Protein AF-A0A178MPK1-F1 (afdb_monomer_lite)

Secondary structure (DSSP, 8-state):
--GGGG-EEEET-SSTT-EEEETHHHHH-HHHHHHHHHHHHHHHGGG---HHHHHHHHHHTT-----EEEEEEETTSTHHHHHHHTT--EEEEEEE--

Organism: NCBI:txid1285242

Radius of gyration: 18.57 Å; chains: 1; bounding box: 44×30×46 Å

Structure (mmCIF, N/CA/C/O backbone):
data_AF-A0A178MPK1-F1
#
_entry.id   AF-A0A178MPK1-F1
#
loop_
_atom_site.group_PDB
_atom_site.id
_atom_site.type_symbol
_atom_site.label_atom_id
_atom_site.label_alt_id
_atom_site.label_comp_id
_atom_site.label_asym_id
_atom_site.label_entity_id
_atom_site.label_seq_id
_atom_site.pdbx_PDB_ins_code
_atom_site.Cartn_x
_atom_site.Cartn_y
_atom_site.Cartn_z
_atom_site.occupancy
_atom_site.B_iso_or_equiv
_atom_site.auth_seq_id
_atom_site.auth_comp_id
_atom_site.auth_asym_id
_atom_site.auth_atom_id
_atom_site.pdbx_PDB_model_num
ATOM 1 N N . MET A 1 1 ? -2.191 -16.839 -13.380 1.00 88.81 1 MET A N 1
ATOM 2 C CA . MET A 1 1 ? -1.675 -15.588 -13.973 1.00 88.81 1 MET A CA 1
ATOM 3 C C . MET A 1 1 ? -0.252 -15.334 -13.505 1.00 88.81 1 MET A C 1
ATOM 5 O O . MET A 1 1 ? 0.014 -15.419 -12.303 1.00 88.81 1 MET A O 1
ATOM 9 N N . ASN A 1 2 ? 0.648 -15.044 -14.439 1.00 94.44 2 ASN A N 1
ATOM 10 C CA . ASN A 1 2 ? 2.001 -14.588 -14.154 1.00 94.44 2 ASN A CA 1
ATOM 11 C C . ASN A 1 2 ? 2.032 -13.053 -14.230 1.00 94.44 2 ASN A C 1
ATOM 13 O O . ASN A 1 2 ? 1.630 -12.468 -15.224 1.00 94.44 2 ASN A O 1
ATOM 17 N N . ILE A 1 3 ? 2.482 -12.408 -13.154 1.00 94.06 3 ILE A N 1
ATOM 18 C CA . ILE A 1 3 ? 2.492 -10.943 -13.014 1.00 94.06 3 ILE A CA 1
ATOM 19 C C . ILE A 1 3 ? 3.498 -10.294 -13.973 1.00 94.06 3 ILE A C 1
ATOM 21 O O . ILE A 1 3 ? 3.268 -9.185 -14.445 1.00 94.06 3 ILE A O 1
ATOM 25 N N . LYS A 1 4 ? 4.602 -10.989 -14.280 1.00 94.38 4 LYS A N 1
ATOM 26 C CA . LYS A 1 4 ? 5.679 -10.452 -15.124 1.00 94.38 4 LYS A CA 1
ATOM 27 C C . LYS A 1 4 ? 5.220 -10.160 -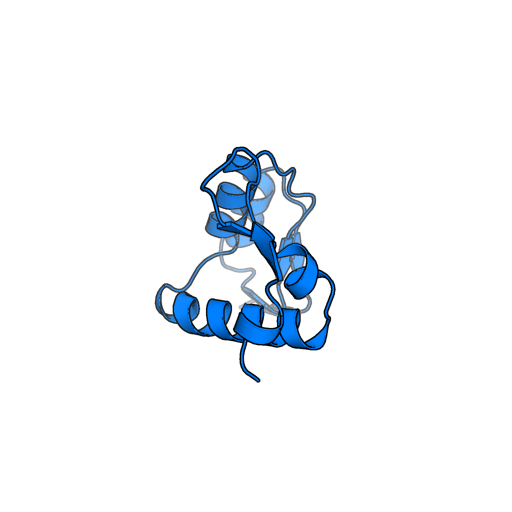16.551 1.00 94.38 4 LYS A C 1
ATOM 29 O O . LYS A 1 4 ? 5.733 -9.230 -17.157 1.00 94.38 4 LYS A O 1
ATOM 34 N N . ASP A 1 5 ? 4.225 -10.895 -17.039 1.00 96.75 5 ASP A N 1
ATOM 35 C CA . ASP A 1 5 ? 3.674 -10.729 -18.388 1.00 96.75 5 ASP A CA 1
ATOM 36 C C . ASP A 1 5 ? 2.933 -9.385 -18.547 1.00 96.75 5 ASP A C 1
ATOM 38 O O . ASP A 1 5 ? 2.674 -8.943 -19.662 1.00 96.75 5 ASP A O 1
ATOM 42 N N . HIS A 1 6 ? 2.630 -8.713 -17.430 1.00 96.88 6 HIS A N 1
ATOM 43 C CA . HIS A 1 6 ? 1.963 -7.413 -17.380 1.00 96.88 6 HIS A CA 1
ATOM 44 C C . HIS A 1 6 ? 2.905 -6.265 -16.982 1.00 96.88 6 HIS A C 1
ATOM 46 O O . HIS A 1 6 ? 2.427 -5.184 -16.659 1.00 96.88 6 HIS A O 1
ATOM 52 N N . ILE A 1 7 ? 4.226 -6.478 -16.967 1.00 97.12 7 ILE A N 1
ATOM 53 C CA . ILE A 1 7 ? 5.217 -5.429 -16.684 1.00 97.12 7 ILE A CA 1
ATOM 54 C C . ILE A 1 7 ? 6.041 -5.186 -17.945 1.00 97.12 7 ILE A C 1
ATOM 56 O O . ILE A 1 7 ? 6.737 -6.075 -18.434 1.00 97.12 7 ILE A O 1
ATOM 60 N N . ARG A 1 8 ? 5.994 -3.956 -18.459 1.00 96.81 8 ARG A N 1
ATOM 61 C CA . ARG A 1 8 ? 6.739 -3.567 -19.658 1.00 96.81 8 ARG A CA 1
ATOM 62 C C . ARG A 1 8 ? 8.188 -3.220 -19.318 1.00 96.81 8 ARG A C 1
ATOM 64 O O . ARG A 1 8 ? 8.441 -2.401 -18.442 1.00 96.81 8 ARG A O 1
ATOM 71 N N . GLY A 1 9 ? 9.136 -3.784 -20.060 1.00 97.31 9 GLY A N 1
ATOM 72 C CA . GLY A 1 9 ? 10.524 -3.320 -20.064 1.00 97.31 9 GLY A CA 1
ATOM 73 C C . GLY A 1 9 ? 10.714 -2.151 -21.034 1.00 97.31 9 GLY A C 1
ATOM 74 O O . GLY A 1 9 ? 10.308 -2.246 -22.191 1.00 97.31 9 GLY A O 1
ATOM 75 N N . VAL A 1 10 ? 11.335 -1.066 -20.578 1.00 97.62 10 VAL A N 1
ATOM 76 C CA . VAL A 1 10 ? 11.708 0.102 -21.387 1.00 97.62 10 VAL A CA 1
ATOM 77 C C . VAL A 1 10 ? 13.235 0.239 -21.350 1.00 97.62 10 VAL A C 1
ATOM 79 O O . VAL A 1 10 ? 13.779 0.604 -20.305 1.00 97.62 10 VAL A O 1
ATOM 82 N N . PRO A 1 11 ? 13.950 -0.110 -22.433 1.00 97.88 11 PRO A N 1
ATOM 83 C CA . PRO A 1 11 ? 15.403 0.004 -22.472 1.00 97.88 11 PRO A CA 1
ATOM 84 C C . PRO A 1 11 ? 15.850 1.471 -22.519 1.00 97.88 11 PRO A C 1
ATOM 86 O O . PRO A 1 11 ? 15.129 2.339 -23.009 1.00 97.88 11 PRO A O 1
ATOM 89 N N . ASP A 1 12 ? 17.054 1.719 -22.011 1.00 97.25 12 ASP A N 1
ATOM 90 C CA . ASP A 1 12 ? 17.765 3.001 -22.026 1.00 97.25 12 ASP A CA 1
ATOM 91 C C . ASP A 1 12 ? 17.011 4.173 -21.376 1.00 97.25 12 ASP A C 1
ATOM 93 O O . ASP A 1 12 ? 17.229 5.340 -21.710 1.00 97.25 12 ASP A O 1
ATOM 97 N N . PHE A 1 13 ? 16.160 3.874 -20.390 1.00 97.00 13 PHE A N 1
ATOM 98 C CA . PHE A 1 13 ? 15.407 4.869 -19.629 1.00 97.00 13 PHE A CA 1
ATOM 99 C C . PHE A 1 13 ? 15.723 4.799 -18.124 1.00 97.00 13 PHE A C 1
ATOM 101 O O . PHE A 1 13 ? 15.770 3.709 -17.560 1.00 97.00 13 PHE A O 1
ATOM 108 N N . PRO A 1 14 ? 15.907 5.940 -17.425 1.00 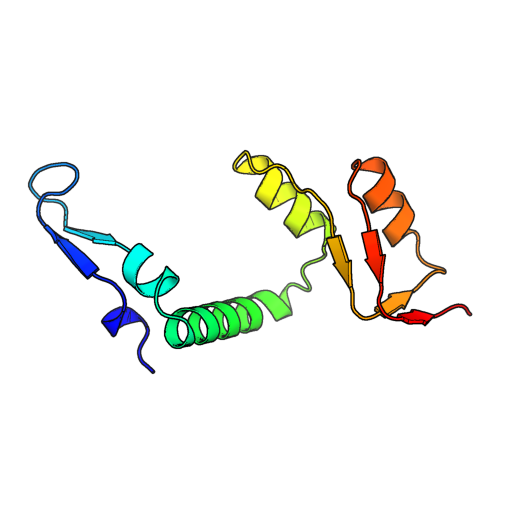95.50 14 PRO A N 1
ATOM 109 C CA . PRO A 1 14 ? 15.950 7.308 -17.954 1.00 95.50 14 PRO A CA 1
ATOM 110 C C . PRO A 1 14 ? 17.289 7.665 -18.628 1.00 95.50 14 PRO A C 1
ATOM 112 O O . PRO A 1 14 ? 17.479 8.810 -19.030 1.00 95.50 14 PRO A O 1
ATOM 115 N N . LYS A 1 15 ? 18.239 6.721 -18.701 1.00 96.50 15 LYS A N 1
ATOM 116 C CA . LYS A 1 15 ? 19.572 6.898 -19.296 1.00 96.50 15 LYS A CA 1
ATOM 117 C C . LYS A 1 15 ? 20.018 5.597 -19.982 1.00 96.50 15 LYS A C 1
ATOM 119 O O . LYS A 1 15 ? 19.559 4.531 -19.560 1.00 96.50 15 LYS A O 1
ATOM 124 N N . PRO A 1 16 ? 20.962 5.660 -20.939 1.00 97.88 16 PRO A N 1
ATOM 125 C CA . PRO A 1 16 ? 21.517 4.473 -21.584 1.00 97.88 16 PRO A CA 1
ATOM 126 C C . PRO A 1 16 ? 22.058 3.433 -20.594 1.00 97.88 16 PRO A C 1
ATOM 128 O O . PRO A 1 16 ? 22.680 3.786 -19.590 1.00 97.88 16 PRO A O 1
ATOM 131 N N . GLY A 1 17 ? 21.827 2.154 -20.891 1.00 96.81 17 GLY A N 1
ATOM 132 C CA . GLY A 1 17 ? 22.258 1.007 -20.088 1.00 96.81 17 GLY A CA 1
ATOM 133 C C . GLY A 1 17 ? 21.282 0.569 -18.988 1.00 96.81 17 GLY A C 1
ATOM 134 O O . GLY A 1 17 ? 21.566 -0.403 -18.290 1.00 96.81 17 GLY A O 1
ATOM 135 N N . ILE A 1 18 ? 20.136 1.242 -18.822 1.00 97.38 18 ILE A N 1
ATOM 136 C CA . ILE A 1 18 ? 19.110 0.888 -17.826 1.00 97.38 18 ILE A CA 1
ATOM 137 C C . ILE A 1 18 ? 17.910 0.232 -18.518 1.00 97.38 18 ILE A C 1
ATOM 139 O O . ILE A 1 18 ? 17.316 0.823 -19.411 1.00 97.38 18 ILE A O 1
ATOM 143 N N . LEU A 1 19 ? 17.500 -0.959 -18.068 1.00 97.00 19 LEU A N 1
ATOM 144 C CA . LEU A 1 19 ? 16.183 -1.519 -18.393 1.00 97.00 19 LEU A CA 1
ATOM 145 C C . LEU A 1 19 ? 15.187 -1.107 -17.305 1.00 97.00 19 LEU A C 1
ATOM 147 O O . LEU A 1 19 ? 15.207 -1.643 -16.196 1.00 97.00 19 LEU A O 1
ATOM 151 N N . PHE A 1 20 ? 14.323 -0.147 -17.615 1.00 97.62 20 PHE A N 1
ATOM 152 C CA . PHE A 1 20 ? 13.282 0.314 -16.706 1.00 97.62 20 PHE A CA 1
ATOM 153 C C . PHE A 1 20 ? 12.072 -0.623 -16.742 1.00 97.62 20 PHE A C 1
ATOM 155 O O . PHE A 1 20 ? 11.558 -0.940 -17.813 1.00 97.62 20 PHE A O 1
ATOM 162 N N . TYR A 1 21 ? 11.597 -1.049 -15.573 1.00 97.31 21 TYR A N 1
ATOM 163 C CA . TYR A 1 21 ? 10.394 -1.871 -15.446 1.00 97.31 21 TYR A CA 1
ATOM 164 C C . TYR A 1 21 ? 9.186 -0.988 -15.156 1.00 97.31 21 TYR A C 1
ATOM 166 O O . TYR A 1 21 ? 8.958 -0.549 -14.029 1.00 97.31 21 TYR A O 1
ATOM 174 N N . ASP A 1 22 ? 8.408 -0.735 -16.196 1.00 96.69 22 ASP A N 1
ATOM 175 C CA . ASP A 1 22 ? 7.232 0.111 -16.149 1.00 96.69 22 ASP A CA 1
ATOM 176 C C . ASP A 1 22 ? 5.999 -0.673 -15.678 1.00 96.69 22 ASP A C 1
ATOM 178 O O . ASP A 1 22 ? 5.322 -1.366 -16.449 1.00 96.69 22 ASP A O 1
ATOM 182 N N . ILE A 1 23 ? 5.690 -0.527 -14.388 1.00 96.56 23 ILE A N 1
ATOM 183 C CA . ILE A 1 23 ? 4.524 -1.149 -13.752 1.00 96.56 23 ILE A CA 1
ATOM 184 C C . ILE A 1 23 ? 3.196 -0.471 -14.111 1.00 96.56 23 ILE A C 1
ATOM 186 O O . ILE A 1 23 ? 2.150 -1.004 -13.749 1.00 96.56 23 ILE A O 1
ATOM 190 N N . SER A 1 24 ? 3.191 0.673 -14.810 1.00 96.25 24 SER A N 1
ATOM 191 C CA . SER A 1 24 ? 1.936 1.358 -15.168 1.00 96.25 24 SER A CA 1
ATOM 192 C C . SER A 1 24 ? 1.013 0.462 -16.001 1.00 96.25 24 SER A C 1
ATOM 194 O O . SER A 1 24 ? -0.202 0.483 -15.825 1.00 96.25 24 SER A O 1
ATOM 196 N N . THR A 1 25 ? 1.601 -0.404 -16.830 1.00 96.25 25 THR A N 1
ATOM 197 C CA . THR A 1 25 ? 0.894 -1.428 -17.615 1.00 96.25 25 THR A CA 1
ATOM 198 C C . THR A 1 25 ? 0.182 -2.470 -16.747 1.00 96.25 25 THR A C 1
ATOM 200 O O . THR A 1 25 ? -0.956 -2.832 -17.043 1.00 96.25 25 THR A O 1
ATOM 203 N N . LEU A 1 26 ? 0.791 -2.887 -15.633 1.00 97.25 26 LEU A N 1
ATOM 204 C CA . LEU A 1 26 ? 0.153 -3.754 -14.642 1.00 97.25 26 LEU A CA 1
ATOM 205 C C . LEU A 1 26 ? -0.981 -3.024 -13.925 1.00 97.25 26 LEU A C 1
ATOM 207 O O . LEU A 1 26 ? -2.062 -3.586 -13.769 1.00 97.25 26 LEU A O 1
ATOM 211 N N . LEU A 1 27 ? -0.733 -1.785 -13.488 1.00 95.12 27 LEU A N 1
ATOM 212 C CA . LEU A 1 27 ? -1.714 -0.976 -12.758 1.00 95.12 27 LEU A CA 1
ATOM 213 C C . LEU A 1 27 ? -2.962 -0.693 -13.608 1.00 95.12 27 LEU A C 1
ATOM 215 O O . LEU A 1 27 ? -4.069 -0.665 -13.080 1.00 95.12 27 LEU A O 1
ATOM 219 N N . ALA A 1 28 ? -2.792 -0.522 -14.921 1.00 95.75 28 ALA A N 1
ATOM 220 C CA . ALA A 1 28 ? -3.884 -0.283 -15.860 1.00 95.75 28 ALA A CA 1
ATOM 221 C C . ALA A 1 28 ? -4.712 -1.543 -16.191 1.00 95.75 28 ALA A C 1
ATOM 223 O O . ALA A 1 28 ? -5.825 -1.421 -16.701 1.00 95.75 28 ALA A O 1
ATOM 224 N N . HIS A 1 29 ? -4.204 -2.751 -15.917 1.00 97.31 29 HIS A N 1
ATOM 225 C CA . HIS A 1 29 ? -4.896 -4.004 -16.221 1.00 97.31 29 HIS A CA 1
ATOM 226 C C . HIS A 1 29 ? -5.640 -4.538 -14.988 1.00 97.31 29 HIS A C 1
ATOM 228 O O . HIS A 1 29 ? -5.030 -5.110 -14.086 1.00 97.31 29 HIS A O 1
ATOM 234 N N . ALA A 1 30 ? -6.974 -4.439 -14.987 1.00 95.88 30 ALA A N 1
ATOM 235 C CA . ALA A 1 30 ? -7.823 -4.735 -13.824 1.00 95.88 30 ALA A CA 1
ATOM 236 C C . ALA A 1 30 ? -7.536 -6.097 -13.156 1.00 95.88 30 ALA A C 1
ATOM 238 O O . ALA A 1 30 ? -7.291 -6.150 -11.950 1.00 95.88 30 ALA A O 1
ATOM 239 N N . ASP A 1 31 ? -7.489 -7.188 -13.929 1.00 97.56 31 ASP A N 1
ATOM 240 C CA . ASP A 1 31 ? -7.253 -8.521 -13.353 1.00 97.56 31 ASP A CA 1
ATOM 241 C C . ASP A 1 31 ? -5.836 -8.682 -12.786 1.00 97.56 31 ASP A C 1
ATOM 243 O O . ASP A 1 31 ? -5.651 -9.257 -11.711 1.00 97.56 31 ASP A O 1
ATOM 247 N N . ALA A 1 32 ? -4.822 -8.157 -13.481 1.00 97.00 32 ALA A N 1
ATOM 248 C CA . ALA A 1 32 ? -3.435 -8.217 -13.035 1.00 97.00 32 ALA A CA 1
ATOM 249 C C . ALA A 1 32 ? -3.231 -7.401 -11.757 1.00 97.00 32 ALA A C 1
ATOM 251 O O . ALA A 1 32 ? -2.583 -7.878 -10.823 1.00 97.00 32 ALA A O 1
ATOM 252 N N . TRP A 1 33 ? -3.852 -6.222 -11.683 1.00 96.31 33 TRP A N 1
ATOM 253 C CA . TRP A 1 33 ? -3.901 -5.403 -10.480 1.00 96.31 33 TRP A CA 1
ATOM 254 C C . TRP A 1 33 ? -4.547 -6.148 -9.307 1.00 96.31 33 TRP A C 1
ATOM 256 O O . TRP A 1 33 ? -3.944 -6.255 -8.237 1.00 96.31 33 TRP A O 1
ATOM 266 N N . ALA A 1 34 ? -5.728 -6.738 -9.513 1.00 96.25 34 ALA A N 1
ATOM 267 C CA . ALA A 1 34 ? -6.432 -7.486 -8.474 1.00 96.25 34 ALA A CA 1
ATOM 268 C C . ALA A 1 34 ? -5.611 -8.685 -7.967 1.00 96.25 34 ALA A C 1
ATOM 270 O O . ALA A 1 34 ? -5.502 -8.908 -6.758 1.00 96.25 34 ALA A O 1
ATOM 271 N N . VAL A 1 35 ? -4.973 -9.434 -8.873 1.00 97.31 35 VAL A N 1
ATOM 272 C CA . VAL A 1 35 ? -4.095 -10.556 -8.512 1.00 97.31 35 VAL A CA 1
ATOM 273 C C . VAL A 1 35 ? -2.858 -10.076 -7.751 1.00 97.31 35 VAL A C 1
ATOM 275 O O . VAL A 1 35 ? -2.489 -10.700 -6.754 1.00 97.31 35 VAL A O 1
ATOM 278 N N . ALA A 1 36 ? -2.216 -8.991 -8.192 1.00 96.06 36 ALA A N 1
ATOM 279 C CA . ALA A 1 36 ? -1.049 -8.424 -7.521 1.00 96.06 36 ALA A CA 1
ATOM 280 C C . ALA A 1 36 ? -1.392 -7.978 -6.093 1.00 96.06 36 ALA A C 1
ATOM 282 O O . ALA A 1 36 ? -0.736 -8.412 -5.142 1.00 96.06 36 ALA A O 1
ATOM 283 N N . MET A 1 37 ? -2.474 -7.214 -5.927 1.00 94.12 37 MET A N 1
ATOM 284 C CA . MET A 1 37 ? -2.955 -6.774 -4.617 1.00 94.12 37 MET A CA 1
ATOM 285 C C . MET A 1 37 ? -3.355 -7.941 -3.721 1.00 94.12 37 MET A C 1
ATOM 287 O O . MET A 1 37 ? -2.977 -7.969 -2.552 1.00 94.12 37 MET A O 1
ATOM 291 N N . GLY A 1 38 ? -4.049 -8.945 -4.259 1.00 95.12 38 GLY A N 1
ATOM 292 C CA . GLY A 1 38 ? -4.424 -10.138 -3.503 1.00 95.12 38 GLY A CA 1
ATOM 293 C C . GLY A 1 38 ? -3.217 -10.923 -2.980 1.00 95.12 38 GLY A C 1
ATOM 294 O O . GLY A 1 38 ? -3.259 -11.444 -1.864 1.00 95.12 38 GLY A O 1
ATOM 295 N N . ARG A 1 39 ? -2.122 -10.991 -3.751 1.00 95.62 39 ARG A N 1
ATOM 296 C CA . ARG A 1 39 ? -0.869 -11.621 -3.303 1.00 95.62 39 ARG A CA 1
ATOM 297 C C . ARG A 1 39 ? -0.171 -10.787 -2.235 1.00 95.62 39 ARG A C 1
ATOM 299 O O . ARG A 1 39 ? 0.145 -11.334 -1.187 1.00 95.62 39 ARG A O 1
ATOM 306 N N . LEU A 1 40 ? -0.000 -9.483 -2.455 1.00 93.25 40 LEU A N 1
ATOM 307 C CA . LEU A 1 40 ? 0.605 -8.586 -1.463 1.00 93.25 40 LEU A CA 1
ATOM 308 C C . LEU A 1 40 ? -0.166 -8.610 -0.138 1.00 93.25 40 LEU A C 1
ATOM 310 O O . LEU A 1 40 ? 0.427 -8.797 0.920 1.00 93.25 40 LEU A O 1
ATOM 314 N N . ALA A 1 41 ? -1.496 -8.510 -0.191 1.00 89.50 41 ALA A N 1
ATOM 315 C CA . ALA A 1 41 ? -2.347 -8.558 0.993 1.00 89.50 41 ALA A CA 1
ATOM 316 C C . ALA A 1 41 ? -2.214 -9.884 1.755 1.00 89.50 41 ALA A C 1
ATOM 318 O O . ALA A 1 41 ? -2.262 -9.896 2.983 1.00 89.50 41 ALA A O 1
ATOM 319 N N . ARG A 1 42 ? -2.038 -11.007 1.046 1.00 93.00 42 ARG A N 1
ATOM 320 C CA . ARG A 1 42 ? -1.812 -12.315 1.672 1.00 93.00 42 ARG A CA 1
ATOM 321 C C . ARG A 1 42 ? -0.492 -12.359 2.429 1.00 93.00 42 ARG A C 1
ATOM 323 O O . ARG A 1 42 ? -0.497 -12.786 3.577 1.00 93.00 42 ARG A O 1
ATOM 330 N N . GLU A 1 43 ? 0.592 -11.898 1.813 1.00 91.12 43 GLU A N 1
ATOM 331 C CA . GLU A 1 43 ? 1.915 -11.879 2.448 1.00 91.12 43 GLU A CA 1
ATOM 332 C C . GLU A 1 43 ? 1.937 -10.958 3.671 1.00 91.12 43 GLU A C 1
ATOM 334 O O . GLU A 1 43 ? 2.486 -11.313 4.713 1.00 91.12 43 GLU A O 1
ATOM 339 N N . VAL A 1 44 ? 1.286 -9.795 3.577 1.00 86.38 44 VAL A N 1
ATOM 340 C CA . VAL A 1 44 ? 1.287 -8.801 4.658 1.00 86.38 44 VAL A CA 1
ATOM 341 C C . VAL A 1 44 ? 0.341 -9.186 5.805 1.00 86.38 44 VAL A C 1
ATOM 343 O O . VAL A 1 44 ? 0.548 -8.761 6.939 1.00 86.38 44 VAL A O 1
ATOM 346 N N . ARG A 1 45 ? -0.666 -10.039 5.562 1.00 84.62 45 ARG A N 1
ATOM 347 C CA . ARG A 1 45 ? -1.678 -10.438 6.561 1.00 84.62 45 ARG A CA 1
ATOM 348 C C . ARG A 1 45 ? -1.077 -10.924 7.882 1.00 84.62 45 ARG A C 1
ATOM 350 O O . ARG A 1 45 ? -1.640 -10.635 8.933 1.00 84.62 45 ARG A O 1
ATOM 357 N N . GLN A 1 46 ? 0.046 -11.639 7.834 1.00 87.25 46 GLN A N 1
ATOM 358 C CA . GLN A 1 46 ? 0.716 -12.174 9.026 1.00 87.25 46 GLN A CA 1
ATOM 359 C C . GLN A 1 46 ? 1.203 -11.085 9.997 1.00 87.25 46 GLN A C 1
ATOM 361 O O . GLN A 1 46 ? 1.318 -11.344 11.187 1.00 87.25 46 GLN A O 1
ATOM 366 N N . PHE A 1 47 ? 1.450 -9.868 9.505 1.00 83.69 47 PHE A N 1
ATOM 367 C CA . PHE A 1 47 ? 1.881 -8.733 10.322 1.00 83.69 47 PHE A CA 1
ATOM 368 C C . PHE A 1 47 ? 0.710 -7.970 10.949 1.00 83.69 47 PHE A C 1
ATOM 370 O O . PHE A 1 47 ? 0.944 -6.970 11.617 1.00 83.69 47 PHE A O 1
ATOM 377 N N . GLN A 1 48 ? -0.532 -8.416 10.710 1.00 80.00 48 GLN A N 1
ATOM 378 C CA . GLN A 1 48 ? -1.762 -7.803 11.224 1.00 80.00 48 GLN A CA 1
ATOM 379 C C . GLN A 1 48 ? -1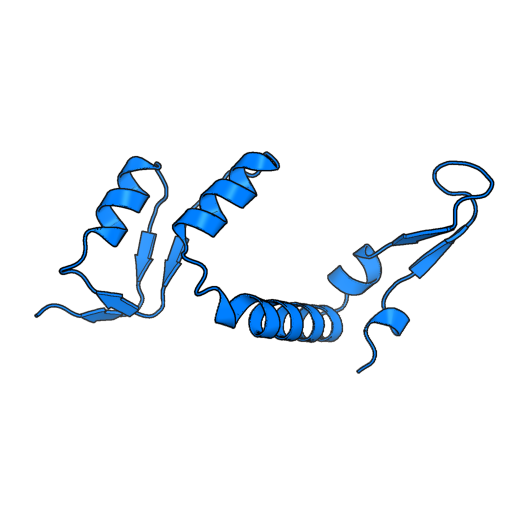.762 -6.268 11.067 1.00 80.00 48 GLN A C 1
ATOM 381 O O . GLN A 1 48 ? -1.897 -5.553 12.060 1.00 80.00 48 GLN A O 1
ATOM 386 N N . PRO A 1 49 ? -1.559 -5.746 9.838 1.00 79.06 49 PRO A N 1
ATOM 387 C CA . PRO A 1 49 ? -1.459 -4.310 9.616 1.00 79.06 49 PRO A CA 1
ATOM 388 C C . PRO A 1 49 ? -2.748 -3.605 10.047 1.00 79.06 49 PRO A C 1
ATOM 390 O O . PRO A 1 49 ? -3.850 -4.035 9.703 1.00 79.06 49 PRO A O 1
ATOM 393 N N . ASP A 1 50 ? -2.588 -2.499 10.763 1.00 85.06 50 ASP A N 1
ATOM 394 C CA . ASP A 1 50 ? -3.689 -1.648 11.199 1.00 85.06 50 ASP A CA 1
ATOM 395 C C . ASP A 1 50 ? -3.883 -0.467 10.235 1.00 85.06 50 ASP A C 1
ATOM 397 O O . ASP A 1 50 ? -2.949 -0.024 9.554 1.00 85.06 50 ASP A O 1
ATOM 401 N N . VAL A 1 51 ? -5.102 0.069 10.191 1.00 85.62 51 VAL A N 1
ATOM 402 C CA . VAL A 1 51 ? -5.450 1.248 9.393 1.00 85.62 51 VAL A CA 1
ATOM 403 C C . VAL A 1 51 ? -4.550 2.450 9.713 1.00 85.62 51 VAL A C 1
ATOM 405 O O . VAL A 1 51 ? -4.176 3.184 8.799 1.00 85.62 51 VAL A O 1
ATOM 408 N N . LEU A 1 52 ? -4.115 2.605 10.969 1.00 84.38 52 LEU A N 1
ATOM 409 C CA . LEU A 1 52 ? -3.204 3.673 11.392 1.00 84.38 52 LEU A CA 1
ATOM 410 C C . LEU A 1 52 ? -1.840 3.575 10.697 1.00 84.38 52 LEU A C 1
ATOM 412 O O . LEU A 1 52 ? -1.345 4.565 10.158 1.00 84.38 52 LEU A O 1
ATOM 416 N N . ALA A 1 53 ? -1.270 2.369 10.625 1.00 85.75 53 ALA A N 1
ATOM 417 C CA . ALA A 1 53 ? 0.002 2.140 9.942 1.00 85.75 53 ALA A CA 1
ATOM 418 C C . ALA A 1 53 ? -0.100 2.457 8.439 1.00 85.75 53 ALA A C 1
ATOM 420 O O . ALA A 1 53 ? 0.825 3.022 7.851 1.00 85.75 53 ALA A O 1
ATOM 421 N N . GLY A 1 54 ? -1.244 2.140 7.822 1.00 88.81 54 GLY A N 1
ATOM 422 C CA . GLY A 1 54 ? -1.530 2.499 6.432 1.00 88.81 54 GLY A CA 1
ATOM 423 C C . GLY A 1 54 ? -1.593 4.014 6.211 1.00 88.81 54 GLY A C 1
ATOM 424 O O . GLY A 1 54 ? -0.972 4.525 5.276 1.00 88.81 54 GLY A O 1
ATOM 425 N N . ILE A 1 55 ? -2.291 4.742 7.090 1.00 92.31 55 ILE A N 1
ATOM 426 C CA . ILE A 1 55 ? -2.411 6.208 7.032 1.00 92.31 55 ILE A CA 1
ATOM 427 C C . ILE A 1 55 ? -1.036 6.874 7.127 1.00 92.31 55 ILE A C 1
ATOM 429 O O . ILE A 1 55 ? -0.705 7.737 6.311 1.00 92.31 55 ILE A O 1
ATOM 433 N N . GLU A 1 56 ? -0.217 6.467 8.098 1.00 90.69 56 GLU A N 1
ATOM 434 C CA . GLU A 1 56 ? 1.126 7.020 8.282 1.00 90.69 56 GLU A CA 1
ATOM 435 C C . GLU A 1 56 ? 2.027 6.771 7.070 1.00 90.69 56 GLU A C 1
ATOM 437 O O . GLU A 1 56 ? 2.751 7.671 6.637 1.00 90.69 56 GLU A O 1
ATOM 442 N N . LEU A 1 57 ? 1.978 5.565 6.498 1.00 89.94 57 LEU A N 1
ATOM 443 C CA . LEU A 1 57 ? 2.781 5.211 5.331 1.00 89.94 57 LEU A CA 1
ATOM 444 C C . LEU A 1 57 ? 2.414 6.062 4.108 1.00 89.94 57 LEU A C 1
ATOM 446 O O . LEU A 1 57 ? 3.303 6.572 3.428 1.00 89.94 57 LEU A O 1
ATOM 450 N N . LEU A 1 58 ? 1.117 6.251 3.853 1.00 91.94 58 LEU A N 1
ATOM 451 C CA . LEU A 1 58 ? 0.632 7.090 2.754 1.00 91.94 58 LEU A CA 1
ATOM 452 C C . LEU A 1 58 ? 1.055 8.554 2.936 1.00 91.94 58 LEU A C 1
ATOM 454 O O . LEU A 1 58 ? 1.550 9.180 1.998 1.00 91.94 58 LEU A O 1
ATOM 458 N N . ARG A 1 59 ? 0.955 9.090 4.156 1.00 93.69 59 ARG A N 1
ATOM 459 C CA . ARG A 1 59 ? 1.415 10.454 4.459 1.00 93.69 59 ARG A CA 1
ATOM 460 C C . ARG A 1 59 ? 2.920 10.625 4.247 1.00 93.69 59 ARG A C 1
ATOM 462 O O . ARG A 1 59 ? 3.339 11.650 3.715 1.00 93.69 59 ARG A O 1
ATOM 469 N N . LYS A 1 60 ? 3.736 9.618 4.585 1.00 94.31 60 LYS A N 1
ATOM 470 C CA . LYS A 1 60 ? 5.199 9.650 4.375 1.00 94.31 60 LYS A CA 1
ATOM 471 C C . LYS A 1 60 ? 5.605 9.796 2.909 1.00 94.31 60 LYS A C 1
ATOM 473 O O . LYS A 1 60 ? 6.665 10.352 2.641 1.00 94.31 60 LYS A O 1
ATOM 478 N N . ILE A 1 61 ? 4.780 9.334 1.970 1.00 94.81 61 ILE A N 1
ATOM 479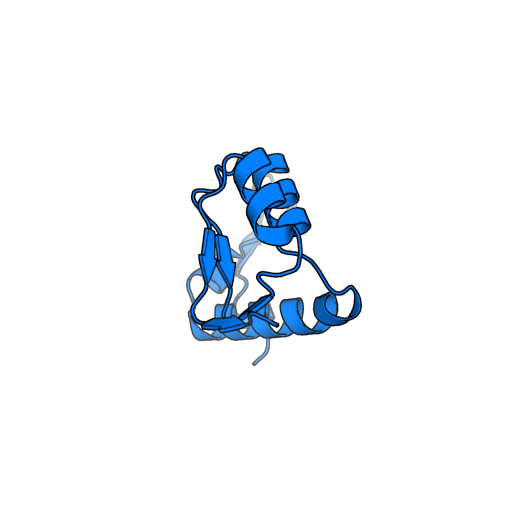 C CA . ILE A 1 61 ? 5.023 9.493 0.527 1.00 94.81 61 ILE A CA 1
ATOM 480 C C . ILE A 1 61 ? 4.322 10.726 -0.068 1.00 94.81 61 ILE A C 1
ATOM 482 O O . ILE A 1 61 ? 4.247 10.863 -1.285 1.00 94.81 61 ILE A O 1
ATOM 486 N N . GLY A 1 62 ? 3.811 11.625 0.781 1.00 92.94 62 GLY A N 1
ATOM 487 C CA . GLY A 1 62 ? 3.174 12.878 0.372 1.00 92.94 62 GLY A CA 1
ATOM 488 C C . GLY A 1 62 ? 1.696 12.755 0.001 1.00 92.94 62 GLY A C 1
ATOM 489 O O . GLY A 1 62 ? 1.120 13.721 -0.495 1.00 92.94 62 GLY A O 1
ATOM 490 N N . ALA A 1 63 ? 1.060 11.601 0.229 1.00 94.62 63 ALA A N 1
ATOM 491 C CA . ALA A 1 63 ? -0.366 11.454 -0.029 1.00 94.62 63 ALA A CA 1
ATOM 492 C C . ALA A 1 63 ? -1.199 12.107 1.084 1.00 94.62 63 ALA A C 1
ATOM 494 O O . ALA A 1 63 ? -0.932 11.942 2.277 1.00 94.62 63 ALA A O 1
ATOM 495 N N . HIS A 1 64 ? -2.260 12.808 0.688 1.00 93.69 64 HIS A N 1
ATOM 496 C CA . HIS A 1 64 ? -3.289 13.275 1.607 1.00 93.69 64 HIS A CA 1
ATOM 497 C C . HIS A 1 64 ? -4.362 12.190 1.756 1.00 93.69 64 HIS A C 1
ATOM 499 O O . HIS A 1 64 ? -5.056 11.857 0.796 1.00 93.69 64 HIS A O 1
ATOM 505 N N . VAL A 1 65 ? -4.479 11.615 2.955 1.00 94.12 65 VAL A N 1
ATOM 506 C CA . VAL A 1 65 ? -5.496 10.599 3.251 1.00 94.12 65 VAL A CA 1
ATOM 507 C C . VAL A 1 65 ? -6.813 11.295 3.571 1.00 94.12 65 VAL A C 1
ATOM 509 O O . VAL A 1 65 ? -6.933 11.926 4.615 1.00 94.12 65 VAL A O 1
ATOM 512 N N . THR A 1 66 ? -7.788 11.169 2.672 1.00 94.75 66 THR A N 1
ATOM 513 C CA . THR A 1 66 ? -9.095 11.845 2.760 1.00 94.75 66 THR A CA 1
ATOM 514 C C . THR A 1 66 ? -10.097 11.138 3.673 1.00 94.75 66 THR A C 1
ATOM 516 O O . THR A 1 66 ? -11.122 11.717 4.024 1.00 94.75 66 THR A O 1
ATOM 519 N N . GLY A 1 67 ? -9.828 9.887 4.046 1.00 93.88 67 GLY A N 1
ATOM 520 C CA . GLY A 1 67 ? -10.678 9.105 4.932 1.00 93.88 67 GLY A CA 1
ATOM 521 C C . GLY A 1 67 ? -10.231 7.650 5.036 1.00 93.88 67 GLY A C 1
ATOM 522 O O . GLY A 1 67 ? -9.363 7.187 4.294 1.00 93.88 67 GLY A O 1
ATOM 523 N N . ALA A 1 68 ? -10.848 6.931 5.964 1.00 94.00 68 ALA A N 1
ATOM 524 C CA . ALA A 1 68 ? -10.659 5.509 6.193 1.00 94.00 68 ALA A CA 1
ATOM 525 C C . ALA A 1 68 ? -12.020 4.817 6.353 1.00 94.00 68 ALA A C 1
ATOM 527 O O . ALA A 1 68 ? -13.003 5.439 6.763 1.00 94.00 68 ALA A O 1
ATOM 528 N N . ALA A 1 69 ? -12.088 3.523 6.043 1.00 93.31 69 ALA A N 1
ATOM 529 C CA . ALA A 1 69 ? -13.298 2.745 6.263 1.00 93.31 69 ALA A CA 1
ATOM 530 C C . ALA A 1 69 ? -13.003 1.313 6.710 1.00 93.31 69 ALA A C 1
ATOM 532 O O . ALA A 1 69 ? -11.966 0.748 6.356 1.00 93.31 69 ALA A O 1
ATOM 533 N N . SER A 1 70 ? -13.931 0.718 7.458 1.00 90.69 70 SER A N 1
ATOM 534 C CA . SER A 1 70 ? -13.906 -0.703 7.816 1.00 90.69 70 SER A CA 1
ATOM 535 C C . SER A 1 70 ? -15.270 -1.365 7.600 1.00 90.69 70 SER A C 1
ATOM 537 O O . SER A 1 70 ? -16.305 -0.709 7.502 1.00 90.69 70 SER A O 1
ATOM 539 N N . ILE A 1 71 ? -15.284 -2.697 7.520 1.00 89.12 71 ILE A N 1
ATOM 540 C CA . ILE A 1 71 ? -16.544 -3.456 7.492 1.00 89.12 71 ILE A CA 1
ATOM 541 C C . ILE A 1 71 ? -17.139 -3.524 8.901 1.00 89.12 71 ILE A C 1
ATOM 543 O O . ILE A 1 71 ? -18.333 -3.313 9.069 1.00 89.12 71 ILE A O 1
ATOM 547 N N . ILE A 1 72 ? -16.302 -3.797 9.902 1.00 89.44 72 ILE A N 1
ATOM 548 C CA . ILE A 1 72 ? -16.701 -3.915 11.305 1.00 89.44 72 ILE A CA 1
ATOM 549 C C . ILE A 1 72 ? -15.893 -2.917 12.133 1.00 89.44 72 ILE A C 1
ATOM 551 O O . ILE A 1 72 ? -14.677 -2.795 11.960 1.00 89.44 72 ILE A O 1
ATOM 555 N N . GLU A 1 73 ? -16.568 -2.220 13.033 1.00 91.88 73 GLU A N 1
ATOM 556 C CA . GLU A 1 73 ? -15.989 -1.429 14.111 1.00 91.88 73 GLU A CA 1
ATOM 557 C C . GLU A 1 73 ? -16.368 -2.048 15.455 1.00 91.88 73 GLU A C 1
ATOM 559 O O . GLU A 1 73 ? -17.515 -2.428 15.671 1.00 91.88 73 GLU A O 1
ATOM 564 N N . LEU A 1 74 ? -15.393 -2.131 16.356 1.00 91.56 74 LEU A N 1
ATOM 565 C CA . LEU A 1 74 ? -15.615 -2.455 17.760 1.00 91.56 74 LEU A CA 1
ATOM 566 C C . LEU A 1 74 ? -15.666 -1.125 18.514 1.00 91.56 74 LEU A C 1
ATOM 568 O O . LEU A 1 74 ? -14.616 -0.533 18.772 1.00 91.56 74 LEU A O 1
ATOM 572 N N . SER A 1 75 ? -16.869 -0.616 18.782 1.00 89.31 75 SER A N 1
ATOM 573 C CA . SER A 1 75 ? -17.077 0.761 19.260 1.00 89.31 75 SER A CA 1
ATOM 574 C C . SER A 1 75 ? -16.554 0.985 20.684 1.00 89.31 75 SER A C 1
ATOM 576 O O . SER A 1 75 ? -16.197 2.106 21.045 1.00 89.31 75 SER A O 1
ATOM 578 N N . PHE A 1 76 ? -16.414 -0.090 21.464 1.00 88.94 76 PHE A N 1
ATOM 579 C CA . PHE A 1 76 ? -15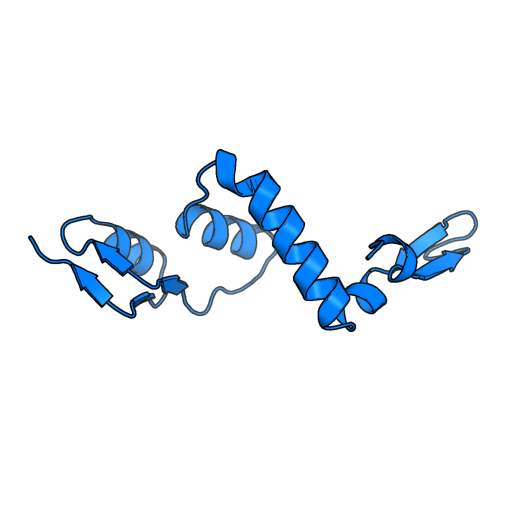.804 -0.079 22.795 1.00 88.94 76 PHE A CA 1
ATOM 580 C C . PHE A 1 76 ? -14.270 0.110 22.779 1.00 88.94 76 PHE A C 1
ATOM 582 O O . PHE A 1 76 ? -13.668 0.358 23.825 1.00 88.94 76 PHE A O 1
ATOM 589 N N . LEU A 1 77 ? -13.607 0.011 21.617 1.00 90.50 77 LEU A N 1
ATOM 590 C CA . LEU A 1 77 ? -12.173 0.287 21.465 1.00 90.50 77 LEU A CA 1
ATOM 591 C C . LEU A 1 77 ? -11.921 1.729 20.981 1.00 90.50 77 LEU A C 1
ATOM 593 O O . LEU A 1 77 ? -12.677 2.258 20.169 1.00 90.50 77 LEU A O 1
ATOM 597 N N . PRO A 1 78 ? -10.787 2.362 21.346 1.00 90.00 78 PRO A N 1
ATOM 598 C CA . PRO A 1 78 ? -10.502 3.764 21.011 1.00 90.00 78 PRO A CA 1
ATOM 599 C C . PRO A 1 78 ? -10.056 3.993 19.548 1.00 90.00 78 PRO A C 1
ATOM 601 O O . PRO A 1 78 ? -9.414 4.997 19.240 1.00 90.00 78 PRO A O 1
ATOM 604 N N . GLY A 1 79 ? -10.343 3.066 18.626 1.00 89.75 79 GLY A N 1
ATOM 605 C CA . GLY A 1 79 ? -9.859 3.118 17.238 1.00 89.75 79 GLY A CA 1
ATOM 606 C C . GLY A 1 79 ? -10.345 4.356 16.479 1.00 89.75 79 GLY A C 1
ATOM 607 O O . GLY A 1 79 ? -9.546 5.065 15.868 1.00 89.75 79 GLY A O 1
ATOM 608 N N . ARG A 1 80 ? -11.641 4.670 16.586 1.00 91.81 80 ARG A N 1
ATOM 609 C CA . ARG A 1 80 ? -12.242 5.866 15.975 1.00 91.81 80 ARG A CA 1
ATOM 610 C C . ARG A 1 80 ? -11.631 7.159 16.507 1.00 91.81 80 ARG A C 1
ATOM 612 O O . ARG A 1 80 ? -11.335 8.052 15.720 1.00 91.81 80 ARG A O 1
ATOM 619 N N . GLN A 1 81 ? -11.424 7.249 17.819 1.00 91.88 81 GLN A N 1
ATOM 620 C CA . GLN A 1 81 ? -10.822 8.427 18.441 1.00 91.88 81 GLN A CA 1
ATOM 621 C C . GLN A 1 81 ? -9.415 8.685 17.885 1.00 91.88 81 GLN A C 1
ATOM 623 O O . GLN A 1 81 ? -9.114 9.802 17.477 1.00 91.88 81 GLN A O 1
ATOM 628 N N . ARG A 1 82 ? -8.577 7.646 17.774 1.00 91.00 82 ARG A N 1
ATOM 629 C CA . ARG A 1 82 ? -7.228 7.775 17.193 1.00 91.00 82 ARG A CA 1
ATOM 630 C C . ARG A 1 82 ? -7.253 8.259 15.742 1.00 91.00 82 ARG A C 1
ATOM 632 O O . ARG A 1 82 ? -6.392 9.030 15.336 1.00 91.00 82 ARG A O 1
ATOM 639 N N . LEU A 1 83 ? -8.239 7.831 14.952 1.00 91.62 83 LEU A N 1
ATOM 640 C CA . LEU A 1 83 ? -8.415 8.310 13.575 1.00 91.62 83 LEU A CA 1
ATOM 641 C C . LEU A 1 83 ? -8.840 9.786 13.520 1.00 91.62 83 LEU A C 1
ATOM 643 O O . LEU A 1 83 ? -8.356 10.526 12.665 1.00 91.62 83 LEU A O 1
ATOM 647 N N . GLN A 1 84 ? -9.682 10.229 14.458 1.00 90.38 84 GLN A N 1
ATOM 648 C CA . GLN A 1 84 ? -10.068 11.637 14.596 1.00 90.38 84 GLN A CA 1
ATOM 649 C C . GLN A 1 84 ? -8.889 12.525 15.013 1.00 90.38 84 GLN A C 1
ATOM 651 O O . GLN A 1 84 ? -8.735 13.610 14.464 1.00 90.38 84 GLN A O 1
ATOM 656 N N . GLU A 1 85 ? -8.022 12.061 15.919 1.00 91.38 85 GLU A N 1
ATOM 657 C CA . GLU A 1 85 ? -6.786 12.768 16.305 1.00 91.38 85 GLU A CA 1
ATOM 658 C C . GLU A 1 85 ? -5.835 12.972 15.115 1.00 91.38 85 GLU A C 1
ATOM 660 O O . GLU A 1 85 ? -5.078 13.942 15.071 1.00 91.38 85 GLU A O 1
ATOM 665 N N . LEU A 1 86 ? -5.898 12.081 14.122 1.00 90.06 86 LEU A N 1
ATOM 666 C CA . LEU A 1 86 ? -5.160 12.202 12.869 1.00 90.06 86 LEU A CA 1
ATOM 667 C C . LEU A 1 86 ? -5.869 13.061 11.814 1.00 90.06 86 LEU A C 1
ATOM 669 O O . LEU A 1 86 ? -5.317 13.179 10.720 1.00 90.06 86 LEU A O 1
ATOM 673 N N . ASP A 1 87 ? -7.036 13.641 12.101 1.00 91.62 87 ASP A N 1
ATOM 674 C CA . ASP A 1 87 ? -7.892 14.359 11.143 1.00 91.62 87 ASP A CA 1
ATOM 675 C C . ASP A 1 87 ? -8.270 13.491 9.925 1.00 91.62 87 ASP A C 1
ATOM 677 O O . ASP A 1 87 ? -8.207 13.912 8.771 1.00 91.62 87 ASP A O 1
ATOM 681 N N . VAL A 1 88 ? -8.590 12.214 10.174 1.00 94.38 88 VAL A N 1
ATOM 682 C CA . VAL A 1 88 ? -9.012 11.261 9.138 1.00 94.38 88 VAL A CA 1
ATOM 683 C C . VAL A 1 88 ? -10.477 10.877 9.366 1.00 94.38 88 VAL A C 1
ATOM 685 O O . VAL A 1 88 ? -10.777 10.150 10.318 1.00 94.38 88 VAL A O 1
ATOM 688 N N . PRO A 1 89 ? -11.407 11.310 8.491 1.00 94.50 89 PRO A N 1
ATOM 689 C CA . PRO A 1 89 ? -12.795 10.861 8.529 1.00 94.50 89 PRO A CA 1
ATOM 690 C C . PRO A 1 89 ? -12.895 9.331 8.481 1.00 94.50 89 PRO A C 1
ATOM 692 O O . PRO A 1 89 ? -12.209 8.693 7.683 1.00 94.50 89 PRO A O 1
ATOM 695 N N . PHE A 1 90 ? -13.762 8.735 9.305 1.00 94.25 90 PHE A N 1
ATOM 696 C CA . PHE A 1 90 ? -13.895 7.278 9.404 1.00 94.25 90 PHE A CA 1
ATOM 697 C C . PHE A 1 90 ? -15.346 6.793 9.335 1.00 94.25 90 PHE A C 1
ATOM 699 O O . PHE A 1 90 ? -16.211 7.277 10.075 1.00 94.25 90 PHE A O 1
ATOM 706 N N . VAL A 1 91 ? -15.584 5.791 8.483 1.00 95.06 91 VAL A N 1
ATOM 707 C CA . VAL A 1 91 ? -16.884 5.131 8.281 1.00 95.06 91 VAL A CA 1
ATOM 708 C C . VAL A 1 91 ? -16.757 3.622 8.507 1.00 95.06 91 VAL A C 1
ATOM 710 O O . VAL A 1 91 ? -15.825 2.991 8.020 1.00 95.06 91 VAL A O 1
ATOM 713 N N . SER A 1 92 ? -17.722 3.023 9.195 1.00 94.12 92 SER A N 1
ATOM 714 C CA . SER A 1 92 ? -17.842 1.572 9.365 1.00 94.12 92 SER A CA 1
ATOM 715 C C . SER A 1 92 ? -19.187 1.092 8.810 1.00 94.12 92 SER A C 1
ATOM 717 O O . SER A 1 92 ? -20.166 1.839 8.828 1.00 94.12 92 SER A O 1
ATOM 719 N N . LEU A 1 93 ? -19.243 -0.128 8.260 1.00 93.44 93 LEU A N 1
ATOM 720 C CA . LEU A 1 93 ? -20.503 -0.703 7.754 1.00 93.44 93 LEU A CA 1
ATOM 721 C C . LEU A 1 93 ? -21.357 -1.325 8.866 1.00 93.44 93 LEU A C 1
ATOM 723 O O . LEU A 1 93 ? -22.582 -1.294 8.786 1.00 93.44 93 LEU A O 1
ATOM 727 N N . ALA A 1 94 ? -20.717 -1.887 9.889 1.00 93.19 94 ALA A N 1
ATOM 728 C CA . ALA A 1 94 ? -21.350 -2.403 11.092 1.00 93.19 94 ALA A CA 1
ATOM 729 C C . ALA A 1 94 ? -20.542 -1.974 12.321 1.00 93.19 94 ALA A C 1
ATOM 731 O O . ALA A 1 94 ? -19.314 -2.076 12.320 1.00 93.19 94 ALA A O 1
ATOM 732 N N . ALA A 1 95 ? -21.236 -1.536 13.367 1.00 91.69 95 ALA A N 1
ATOM 733 C CA . ALA A 1 95 ? -20.659 -1.298 14.683 1.00 91.69 95 ALA A CA 1
ATOM 734 C C . ALA A 1 95 ? -21.147 -2.392 15.637 1.00 91.69 95 ALA A C 1
ATOM 736 O O . ALA A 1 95 ? -22.331 -2.733 15.631 1.00 91.69 95 ALA A O 1
ATOM 737 N N . TYR A 1 96 ? -20.222 -2.967 16.398 1.00 89.69 96 TYR A N 1
ATOM 738 C CA . TYR A 1 96 ? -20.539 -3.812 17.539 1.00 89.69 96 TYR A CA 1
ATOM 739 C C . TYR A 1 96 ? -20.292 -3.012 18.801 1.00 89.69 96 TYR A C 1
ATOM 741 O O . TYR A 1 96 ? -19.171 -2.556 19.051 1.00 89.69 96 TYR A O 1
ATOM 749 N N . ASP A 1 97 ? -21.365 -2.905 19.562 1.00 80.69 97 ASP A N 1
ATOM 750 C CA . ASP A 1 97 ? -21.416 -2.353 20.900 1.00 80.69 97 ASP A CA 1
ATOM 751 C C . ASP A 1 97 ? -21.543 -3.562 21.852 1.00 80.69 97 ASP A C 1
ATOM 753 O O . ASP A 1 97 ? -22.059 -4.601 21.425 1.00 80.69 97 ASP A O 1
ATOM 757 N N . ASP A 1 98 ? -21.004 -3.469 23.073 1.00 66.88 98 ASP A N 1
ATOM 758 C CA . ASP A 1 98 ? -21.018 -4.570 24.062 1.00 66.88 98 ASP A CA 1
ATOM 759 C C . ASP A 1 98 ? -22.414 -5.193 24.286 1.00 66.88 98 ASP A C 1
ATOM 761 O O . ASP A 1 98 ? -23.413 -4.436 24.366 1.00 66.88 98 ASP A O 1
#

Foldseek 3Di:
DDLQVQWDWDAQPPHHPDTDTHCVSQVPDVVSVVVVVVVVCVVCVVVVDDPVNVCVVCVVVVHDAAAEEEQEAAPVDCNCVVCVVVVHHYYYNYYDDD

Sequence (98 aa):
MNIKDHIRGVPDFPKPGILFYDISTLLAHADAWAVAMGRLAREVRQFQPDVLAGIELLRKIGAHVTGAASIIELSFLPGRQRLQELDVPFVSLAAYDD

InterPro domains:
  IPR029057 Phosphoribosyltran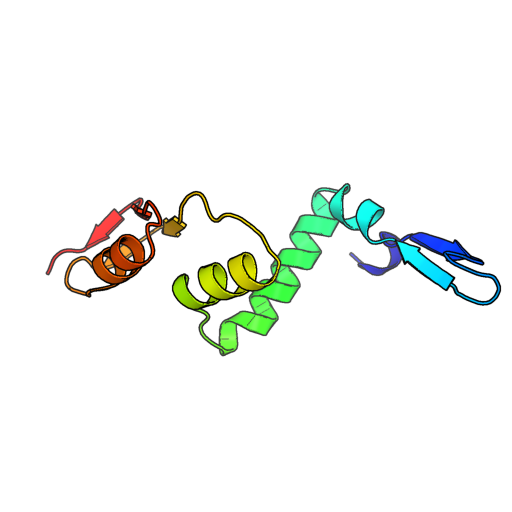sferase-like [G3DSA:3.40.50.2020] (1-53)
  IPR029057 Phosphoribosyltransferase-like [G3DSA:3.40.50.2020] (54-98)
  IPR029057 Phosphoribosyltransferase-like [SSF53271] (2-97)
  IPR050054 Uracil phosphoribosyltransferase/Adenine phosphoribosyltransferase [PTHR32315] (2-50)

pLDDT: mean 92.55, std 4.93, range [66.88, 97.88]